Protein AF-A0A2E4DLX6-F1 (afdb_monomer)

Foldseek 3Di:
DDPVVVVVVVVVVVVCVVVLVVLLVVLLPDPPWDPVLNVLLVVLLVVLVVVLCCCVVCVVDPDPDDVVVVVVVSVVSSCVSNVVSSVVSLVPTDPVSSVVSVVVSVVVD

pLDDT: mean 79.86, std 9.05, range [52.53, 89.38]

Secondary structure (DSSP, 8-state):
--HHHHHHHHHHHHHHHHHHHHHHHHHHH-TTS-HHHHHHHHHHHHHHHHHHHHHHHS-SS--S--HHHHHHHHHHHHHHHHHHHHHHHHHHS-HHHHHHHHHHHHHT-

Mean predicted aligned error: 8.62 Å

Solvent-accessible surface area (backbone atoms only — not comparable to full-atom values): 6317 Å² total; per-residue (Å²): 136,66,68,69,64,54,54,57,53,50,54,57,51,59,69,48,45,66,58,52,52,53,49,50,54,51,53,64,70,39,81,87,49,57,65,77,55,49,47,51,36,54,51,34,48,49,53,29,51,51,51,51,48,48,57,67,76,54,58,95,59,91,68,94,81,53,72,74,66,51,49,57,55,46,52,53,51,38,47,65,48,33,52,59,29,53,51,50,34,61,70,70,43,64,62,73,61,53,52,53,53,51,53,52,59,62,71,75,106

Radius of gyration: 17.41 Å; Cα contacts (8 Å, |Δi|>4): 48; chains: 1; bounding box: 46×21×47 Å

Sequence (109 aa):
MNSASKIFRFVRFLLHLPQFVKLAVRLFVDSRVPIHRKAILVIAELIAVMFAIVYFVFPLDFDFLPIVGKLDDLLIALFLISAPGVWLFVKLCPQPIVLEHVKQLANER

Structure (mmCIF, N/CA/C/O backbone):
data_AF-A0A2E4DLX6-F1
#
_entry.id   AF-A0A2E4DLX6-F1
#
loop_
_atom_site.group_PDB
_atom_site.id
_atom_site.type_symbol
_atom_site.label_atom_id
_atom_site.label_alt_id
_atom_site.label_comp_id
_atom_site.label_asym_id
_atom_site.label_entity_id
_atom_site.label_seq_id
_atom_site.pdbx_PDB_ins_code
_atom_site.Cartn_x
_atom_site.Cartn_y
_atom_site.Cartn_z
_atom_site.occupancy
_atom_site.B_iso_or_equiv
_atom_site.auth_seq_id
_atom_site.auth_comp_id
_atom_site.auth_asym_id
_atom_site.auth_atom_id
_atom_site.pdbx_PDB_model_num
ATOM 1 N N . MET A 1 1 ? 29.632 8.423 10.524 1.00 52.53 1 MET A N 1
ATOM 2 C CA . MET A 1 1 ? 28.228 7.993 10.739 1.00 52.53 1 MET A CA 1
ATOM 3 C C . MET A 1 1 ? 28.062 6.609 10.107 1.00 52.53 1 MET A C 1
ATOM 5 O O . MET A 1 1 ? 28.067 6.509 8.888 1.00 52.53 1 MET A O 1
ATOM 9 N N . ASN A 1 2 ? 28.063 5.537 10.910 1.00 66.81 2 ASN A N 1
ATOM 10 C CA . ASN A 1 2 ? 28.353 4.173 10.434 1.00 66.81 2 ASN A CA 1
ATOM 11 C C . ASN A 1 2 ? 27.218 3.567 9.591 1.00 66.81 2 ASN A C 1
ATOM 13 O O . ASN A 1 2 ? 26.055 3.585 10.009 1.00 66.81 2 ASN A O 1
ATOM 17 N N . SER A 1 3 ? 27.575 2.990 8.436 1.00 68.69 3 SER A N 1
ATOM 18 C CA . SER A 1 3 ? 26.659 2.343 7.478 1.00 68.69 3 SER A CA 1
ATOM 19 C C . SER A 1 3 ? 25.790 1.250 8.130 1.00 68.69 3 SER A C 1
ATOM 21 O O . SER A 1 3 ? 24.593 1.154 7.865 1.00 68.69 3 SER A O 1
ATOM 23 N N . ALA A 1 4 ? 26.343 0.536 9.119 1.00 73.62 4 ALA A N 1
ATOM 24 C CA . ALA A 1 4 ? 25.634 -0.459 9.930 1.00 73.62 4 ALA A CA 1
ATOM 25 C C . ALA A 1 4 ? 24.376 0.095 10.638 1.00 73.62 4 ALA A C 1
ATOM 27 O O . ALA A 1 4 ? 23.360 -0.591 10.736 1.00 73.62 4 ALA A O 1
ATOM 28 N N . SER A 1 5 ? 24.391 1.365 11.066 1.00 77.12 5 SER A N 1
ATOM 29 C CA . SER A 1 5 ? 23.229 1.995 11.718 1.00 77.12 5 SER A CA 1
ATOM 30 C C . SER A 1 5 ? 22.079 2.299 10.752 1.00 77.12 5 SER A C 1
ATOM 32 O O . SER A 1 5 ? 20.931 2.424 11.184 1.00 77.12 5 SER A O 1
ATOM 34 N N . LYS A 1 6 ? 22.367 2.473 9.453 1.00 78.62 6 LYS A N 1
ATOM 35 C CA . LYS A 1 6 ? 21.342 2.714 8.426 1.00 78.62 6 LYS A CA 1
ATOM 36 C C . LYS A 1 6 ? 20.636 1.407 8.078 1.00 78.62 6 LYS A C 1
ATOM 38 O O . LYS A 1 6 ? 19.411 1.362 8.099 1.00 78.62 6 LYS A O 1
ATOM 43 N N . ILE A 1 7 ? 21.410 0.342 7.868 1.00 80.50 7 ILE A N 1
ATOM 44 C CA . ILE A 1 7 ? 20.900 -0.996 7.541 1.00 80.50 7 ILE A CA 1
ATOM 45 C C . ILE A 1 7 ? 20.010 -1.529 8.666 1.00 80.50 7 ILE A C 1
ATOM 47 O O . ILE A 1 7 ? 18.895 -1.966 8.403 1.00 80.50 7 ILE A O 1
ATOM 51 N N . PHE A 1 8 ? 20.431 -1.398 9.928 1.00 82.25 8 PHE A N 1
ATOM 52 C CA . PHE A 1 8 ? 19.614 -1.837 11.064 1.00 82.25 8 PHE A CA 1
ATOM 53 C C . PHE A 1 8 ? 18.256 -1.116 11.140 1.00 82.25 8 PHE A C 1
ATOM 55 O O . PHE A 1 8 ? 17.223 -1.739 11.385 1.00 82.25 8 PHE A O 1
ATOM 62 N N . ARG A 1 9 ? 18.232 0.198 10.873 1.00 79.25 9 ARG A N 1
ATOM 63 C CA . ARG A 1 9 ? 16.985 0.979 10.806 1.00 79.25 9 ARG A CA 1
ATOM 64 C C . ARG A 1 9 ? 16.100 0.548 9.637 1.00 79.25 9 ARG A C 1
ATOM 66 O O . ARG A 1 9 ? 14.889 0.450 9.809 1.00 79.25 9 ARG A O 1
ATOM 73 N N . PHE A 1 10 ? 16.700 0.262 8.484 1.00 78.81 10 PHE A N 1
ATOM 74 C CA . PHE A 1 10 ? 15.986 -0.172 7.287 1.00 78.81 10 PHE A CA 1
ATOM 75 C C . PHE A 1 10 ? 15.360 -1.563 7.453 1.00 78.81 10 PHE A C 1
ATOM 77 O O . PHE A 1 10 ? 14.182 -1.739 7.166 1.00 78.81 10 PHE A O 1
ATOM 84 N N . VAL A 1 11 ? 16.094 -2.529 8.015 1.00 79.94 11 VAL A N 1
ATOM 85 C CA . VAL A 1 11 ? 15.563 -3.871 8.321 1.00 79.94 11 VAL A CA 1
ATOM 86 C C . VAL A 1 11 ? 14.417 -3.785 9.326 1.00 79.94 11 VAL A C 1
ATOM 88 O O . VAL A 1 11 ? 13.379 -4.416 9.142 1.00 79.94 11 VAL A O 1
ATOM 91 N N . ARG A 1 12 ? 14.554 -2.951 10.364 1.00 78.50 12 ARG A N 1
ATOM 92 C CA . ARG A 1 12 ? 13.469 -2.732 11.327 1.00 78.50 12 ARG A CA 1
ATOM 93 C C . ARG A 1 12 ? 12.230 -2.132 10.660 1.00 78.50 12 ARG A C 1
ATOM 95 O O . ARG A 1 12 ? 11.123 -2.549 10.973 1.00 78.50 12 ARG A O 1
ATOM 102 N N . PHE A 1 13 ? 12.407 -1.198 9.727 1.00 77.56 13 PHE A N 1
ATOM 103 C CA . PHE A 1 13 ? 11.312 -0.642 8.930 1.00 77.56 13 PHE A CA 1
ATOM 104 C C . PHE A 1 13 ? 10.633 -1.710 8.056 1.00 77.56 13 PHE A C 1
ATOM 106 O O . PHE A 1 13 ? 9.411 -1.849 8.106 1.00 77.56 13 PHE A O 1
ATOM 113 N N . LEU A 1 14 ? 11.416 -2.521 7.338 1.00 77.81 14 LEU A N 1
ATOM 114 C CA . LEU A 1 14 ? 10.925 -3.634 6.518 1.00 77.81 14 LEU A CA 1
ATOM 115 C C . LEU A 1 14 ? 10.103 -4.646 7.326 1.00 77.81 14 LEU A C 1
ATOM 117 O O . LEU A 1 14 ? 9.064 -5.103 6.858 1.00 77.81 14 LEU A O 1
ATOM 121 N N . LEU A 1 15 ? 10.509 -4.946 8.561 1.00 79.81 15 LEU A N 1
ATOM 122 C CA . LEU A 1 15 ? 9.771 -5.854 9.447 1.00 79.81 15 LEU A CA 1
ATOM 123 C C . LEU A 1 15 ? 8.377 -5.333 9.841 1.00 79.81 15 LEU A C 1
ATOM 125 O O . LEU A 1 15 ? 7.507 -6.130 10.194 1.00 79.81 15 LEU A O 1
ATOM 129 N N . HIS A 1 16 ? 8.139 -4.021 9.776 1.00 78.19 16 HIS A N 1
ATOM 130 C CA . HIS A 1 16 ? 6.840 -3.417 10.097 1.00 78.19 16 HIS A CA 1
ATOM 131 C C . HIS A 1 16 ? 5.926 -3.227 8.875 1.00 78.19 16 HIS A C 1
ATOM 133 O O . HIS A 1 16 ? 4.708 -3.120 9.040 1.00 78.19 16 HIS A O 1
ATOM 139 N N . LEU A 1 17 ? 6.471 -3.247 7.653 1.00 79.12 17 LEU A N 1
ATOM 140 C CA . LEU A 1 17 ? 5.691 -3.142 6.414 1.00 79.12 17 LEU A CA 1
ATOM 141 C C . LEU A 1 17 ? 4.567 -4.180 6.262 1.00 79.12 17 LEU A C 1
ATOM 143 O O . LEU A 1 17 ? 3.456 -3.765 5.928 1.00 79.12 17 LEU A O 1
ATOM 147 N N . PRO A 1 18 ? 4.759 -5.489 6.522 1.00 81.81 18 PRO A N 1
ATOM 148 C CA . PRO A 1 18 ? 3.685 -6.462 6.313 1.00 81.81 18 PRO A CA 1
ATOM 149 C C . PRO A 1 18 ? 2.469 -6.192 7.209 1.00 81.81 18 PRO A C 1
ATOM 151 O O . PRO A 1 18 ? 1.330 -6.389 6.787 1.00 81.81 18 PRO A O 1
ATOM 154 N N . GLN A 1 19 ? 2.681 -5.670 8.422 1.00 83.50 19 GLN A N 1
ATOM 155 C CA . GLN A 1 19 ? 1.581 -5.273 9.308 1.00 83.50 19 GLN A CA 1
ATOM 156 C C . GLN A 1 19 ? 0.841 -4.046 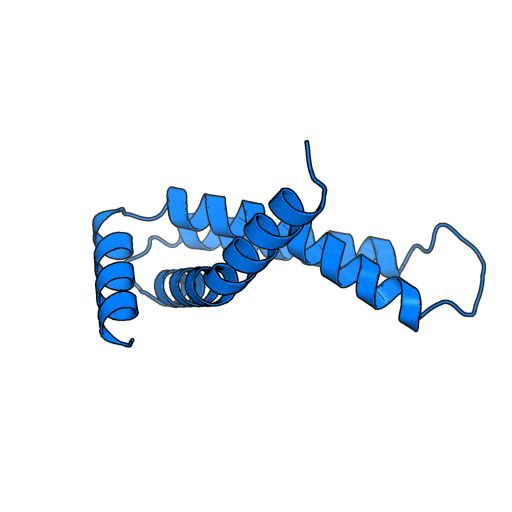8.770 1.00 83.50 19 GLN A C 1
ATOM 158 O O . GLN A 1 19 ? -0.384 -3.974 8.863 1.00 83.50 19 GLN A O 1
ATOM 163 N N . PHE A 1 20 ? 1.576 -3.103 8.181 1.00 84.06 20 PHE A N 1
ATOM 164 C CA . PHE A 1 20 ? 1.004 -1.907 7.574 1.00 84.06 20 PHE A CA 1
ATOM 165 C C . PHE A 1 20 ? 0.134 -2.242 6.357 1.00 84.06 20 PHE A C 1
ATOM 167 O O . PHE A 1 20 ? -0.994 -1.763 6.252 1.00 84.06 20 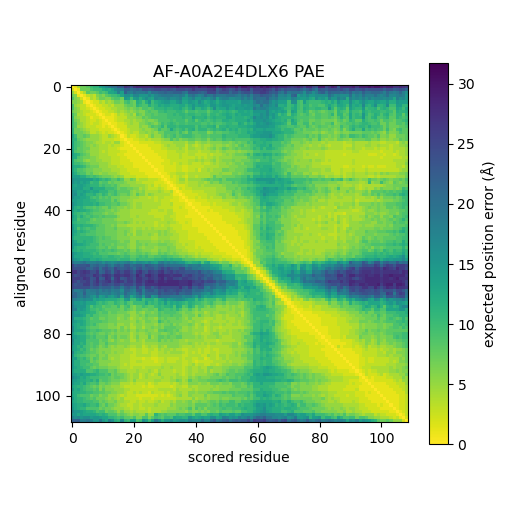PHE A O 1
ATOM 174 N N . VAL A 1 21 ? 0.613 -3.137 5.488 1.00 84.88 21 VAL A N 1
ATOM 175 C CA . VAL A 1 21 ? -0.162 -3.639 4.345 1.00 84.88 21 VAL A CA 1
ATOM 176 C C . VAL A 1 21 ? -1.408 -4.383 4.830 1.00 84.88 21 VAL A C 1
ATOM 178 O O . VAL A 1 21 ? -2.509 -4.112 4.355 1.00 84.88 21 VAL A O 1
ATOM 181 N N . LYS A 1 22 ? -1.279 -5.257 5.838 1.00 86.62 22 LYS A N 1
ATOM 182 C CA . LYS A 1 22 ? -2.423 -5.983 6.417 1.00 86.62 22 LYS A CA 1
ATOM 183 C C . LYS A 1 22 ? -3.477 -5.033 7.003 1.00 86.62 22 LYS A C 1
ATOM 185 O O . LYS A 1 22 ? -4.671 -5.253 6.804 1.00 86.62 22 LYS A O 1
ATOM 190 N N . LEU A 1 23 ? -3.052 -3.964 7.681 1.00 87.94 23 LEU A N 1
ATOM 191 C CA . LEU A 1 23 ? -3.938 -2.908 8.179 1.00 87.94 23 LEU A CA 1
ATOM 192 C C . LEU A 1 23 ? -4.683 -2.213 7.034 1.00 87.94 23 LEU A C 1
ATOM 194 O O . LEU A 1 23 ? -5.903 -2.071 7.101 1.00 87.94 23 LEU A O 1
ATOM 198 N N . ALA A 1 24 ? -3.964 -1.810 5.985 1.00 86.81 24 ALA A N 1
ATOM 199 C CA . ALA A 1 24 ? -4.555 -1.138 4.833 1.00 86.81 24 ALA A CA 1
ATOM 200 C C . ALA A 1 24 ? -5.587 -2.018 4.116 1.00 86.81 24 ALA A C 1
ATOM 202 O O . ALA A 1 24 ? -6.680 -1.542 3.815 1.00 86.81 24 ALA A O 1
ATOM 203 N N . VAL A 1 25 ? -5.290 -3.307 3.921 1.00 86.69 25 VAL A N 1
ATOM 204 C CA . VAL A 1 25 ? -6.230 -4.269 3.324 1.00 86.69 25 VAL A CA 1
ATOM 205 C C . VAL A 1 25 ? -7.491 -4.409 4.180 1.00 86.69 25 VAL A C 1
ATOM 207 O O . VAL A 1 25 ? -8.596 -4.368 3.644 1.00 86.69 25 VAL A O 1
ATOM 210 N N . ARG A 1 26 ? -7.363 -4.509 5.511 1.00 87.25 26 ARG A N 1
ATOM 211 C CA . ARG A 1 26 ? -8.536 -4.590 6.400 1.00 87.25 26 ARG A CA 1
ATOM 212 C C . ARG A 1 26 ? -9.398 -3.330 6.350 1.00 87.25 26 ARG A C 1
ATOM 214 O O . ARG A 1 26 ? -10.608 -3.436 6.177 1.00 87.25 26 ARG A O 1
ATOM 221 N N . LEU A 1 27 ? -8.775 -2.153 6.416 1.00 87.81 27 LEU A N 1
ATOM 222 C CA . LEU A 1 27 ? -9.465 -0.867 6.262 1.00 87.81 27 LEU A CA 1
ATOM 223 C C . LEU A 1 27 ? -10.154 -0.743 4.899 1.00 87.81 27 LEU A C 1
ATOM 225 O O . LEU A 1 27 ? -11.242 -0.183 4.799 1.00 87.81 27 LEU A O 1
ATOM 229 N N . PHE A 1 28 ? -9.534 -1.262 3.840 1.00 87.00 28 PHE A N 1
ATOM 230 C CA . PHE A 1 28 ? -10.114 -1.232 2.504 1.00 87.00 28 PHE A CA 1
ATOM 231 C C . PHE A 1 28 ? -11.360 -2.119 2.387 1.00 87.00 28 PHE A C 1
ATOM 233 O O . PHE A 1 28 ? -12.338 -1.724 1.747 1.00 87.00 28 PHE A O 1
ATOM 240 N N . VAL A 1 29 ? -11.363 -3.290 3.026 1.00 86.88 29 VAL A N 1
ATOM 241 C CA . VAL A 1 29 ? -12.515 -4.204 3.026 1.00 86.88 29 VAL A CA 1
ATOM 242 C C . VAL A 1 29 ? -13.641 -3.700 3.939 1.00 86.88 29 VAL A C 1
ATOM 244 O O . VAL A 1 29 ? -14.810 -3.872 3.599 1.00 86.88 29 VAL A O 1
ATOM 247 N N . ASP A 1 30 ? -13.325 -3.007 5.036 1.00 87.31 30 ASP A N 1
ATOM 248 C CA . ASP A 1 30 ? -14.322 -2.509 5.992 1.00 87.31 30 ASP A CA 1
ATOM 249 C C . ASP A 1 30 ? -15.354 -1.566 5.330 1.00 87.31 30 ASP A C 1
ATOM 251 O O . ASP A 1 30 ? -15.014 -0.576 4.672 1.00 87.31 30 ASP A O 1
ATOM 255 N N . SER A 1 31 ? -16.645 -1.872 5.491 1.00 84.56 31 SER A N 1
ATOM 256 C CA . SER A 1 31 ? -17.770 -1.093 4.956 1.00 84.56 31 SER A CA 1
ATOM 257 C C . SER A 1 31 ? -17.926 0.275 5.624 1.00 84.56 31 SER A C 1
ATOM 259 O O . SER A 1 31 ? -18.496 1.187 5.023 1.00 84.56 31 SER A O 1
ATOM 261 N N . ARG A 1 32 ? -17.382 0.449 6.835 1.00 86.25 32 ARG A N 1
ATOM 262 C CA . ARG A 1 32 ? -17.391 1.716 7.581 1.00 86.25 32 ARG A CA 1
ATOM 263 C C . ARG A 1 32 ? -16.464 2.768 6.967 1.00 86.25 32 ARG A C 1
ATOM 265 O O . ARG A 1 32 ? -16.602 3.954 7.271 1.00 86.25 32 ARG A O 1
ATOM 272 N N . VAL A 1 33 ? -15.517 2.366 6.115 1.00 85.06 33 VAL A N 1
ATOM 273 C CA . VAL A 1 33 ? -14.639 3.302 5.404 1.00 85.06 33 VAL A CA 1
ATOM 274 C C . VAL A 1 33 ? -15.381 3.881 4.193 1.00 85.06 33 VAL A C 1
ATOM 276 O O . VAL A 1 33 ? -15.799 3.129 3.311 1.00 85.06 33 VAL A O 1
ATOM 279 N N . PRO A 1 34 ? -15.528 5.216 4.094 1.00 85.44 34 PRO A N 1
ATOM 280 C CA . PRO A 1 34 ? -16.239 5.832 2.982 1.00 85.44 34 PRO A CA 1
ATOM 281 C C . PRO A 1 34 ? -15.628 5.503 1.615 1.00 85.44 34 PRO A C 1
ATOM 283 O O . PRO A 1 34 ? -14.406 5.533 1.444 1.00 85.44 34 PRO A O 1
ATOM 286 N N . ILE A 1 35 ? -16.485 5.290 0.612 1.00 85.94 35 ILE A N 1
ATOM 287 C CA . ILE A 1 35 ? -16.088 4.908 -0.757 1.00 85.94 35 ILE A CA 1
ATOM 288 C C . ILE A 1 35 ? -15.112 5.921 -1.374 1.00 85.94 35 ILE A C 1
ATOM 290 O O . ILE A 1 35 ? -14.140 5.520 -2.007 1.00 85.94 35 ILE A O 1
ATOM 294 N N . HIS A 1 36 ? -15.296 7.224 -1.123 1.00 81.06 36 HIS A N 1
ATOM 295 C CA . HIS A 1 36 ? -14.386 8.263 -1.623 1.00 81.06 36 HIS A CA 1
ATOM 296 C C . HIS A 1 36 ? -12.945 8.093 -1.118 1.00 81.06 36 HIS A C 1
ATOM 298 O O . HIS A 1 36 ? -12.007 8.459 -1.815 1.00 81.06 36 HIS A O 1
ATOM 304 N N . ARG A 1 37 ? -12.742 7.505 0.069 1.00 82.94 37 ARG A N 1
ATOM 305 C CA . ARG A 1 37 ? -11.398 7.236 0.609 1.00 82.94 37 ARG A CA 1
ATOM 306 C C . ARG A 1 37 ? -10.799 5.988 -0.019 1.00 82.94 37 ARG A C 1
ATOM 308 O O . ARG A 1 37 ? -9.624 5.991 -0.364 1.00 82.94 37 ARG A O 1
ATOM 315 N N . LYS A 1 38 ? -11.619 4.956 -0.238 1.00 84.38 38 LYS A N 1
ATOM 316 C CA . LYS A 1 38 ? -11.218 3.752 -0.981 1.00 84.38 38 LYS A CA 1
ATOM 317 C C . LYS A 1 38 ? -10.787 4.098 -2.406 1.00 84.38 38 LYS A C 1
ATOM 319 O O . LYS A 1 38 ? -9.790 3.566 -2.880 1.00 84.38 38 LYS A O 1
ATOM 324 N N . ALA A 1 39 ? -11.479 5.043 -3.045 1.00 84.56 39 ALA A N 1
ATOM 325 C CA . ALA A 1 39 ? -11.141 5.516 -4.383 1.00 84.56 39 ALA A CA 1
ATOM 326 C C . ALA A 1 39 ? -9.716 6.085 -4.467 1.00 84.56 39 ALA A C 1
ATOM 328 O O . ALA A 1 39 ? -9.048 5.856 -5.464 1.00 84.56 39 ALA A O 1
ATOM 329 N N . ILE A 1 40 ? -9.210 6.753 -3.423 1.00 85.06 40 ILE A N 1
ATOM 330 C CA . ILE A 1 40 ? -7.834 7.282 -3.406 1.00 85.06 40 ILE A CA 1
ATOM 331 C C . ILE A 1 40 ? -6.814 6.146 -3.485 1.00 85.06 40 ILE A C 1
ATOM 333 O O . ILE A 1 40 ? -5.865 6.239 -4.259 1.00 85.06 40 ILE A O 1
ATOM 337 N N . LEU A 1 41 ? -7.029 5.066 -2.725 1.00 84.56 41 LEU A N 1
ATOM 338 C CA . LEU A 1 41 ? -6.160 3.891 -2.783 1.00 84.56 41 LEU A CA 1
ATOM 339 C C . LEU A 1 41 ? -6.219 3.237 -4.167 1.00 84.56 41 LEU A C 1
ATOM 341 O O . LEU A 1 41 ? -5.181 2.951 -4.749 1.00 84.56 41 LEU A O 1
ATOM 345 N N . VAL A 1 42 ? -7.425 3.066 -4.717 1.00 87.62 42 VAL A N 1
ATOM 346 C CA . VAL A 1 42 ? -7.620 2.486 -6.055 1.00 87.62 42 VAL A CA 1
ATOM 347 C C . VAL A 1 42 ? -6.942 3.334 -7.130 1.00 87.62 42 VAL A C 1
ATOM 349 O O . VAL A 1 42 ? -6.254 2.790 -7.981 1.00 87.62 42 VAL A O 1
ATOM 352 N N . ILE A 1 43 ? -7.089 4.659 -7.087 1.00 86.50 43 ILE A N 1
ATOM 353 C CA . ILE A 1 43 ? -6.452 5.571 -8.045 1.00 86.50 43 ILE A CA 1
ATOM 354 C C . ILE A 1 43 ? -4.927 5.499 -7.918 1.00 86.50 43 ILE A C 1
ATOM 356 O O . ILE A 1 43 ? -4.244 5.435 -8.936 1.00 86.50 43 ILE A O 1
ATOM 360 N N . ALA A 1 44 ? -4.388 5.476 -6.697 1.00 85.25 44 ALA A N 1
ATOM 361 C CA . ALA A 1 44 ? -2.948 5.364 -6.477 1.00 85.25 44 ALA A CA 1
ATOM 362 C C . ALA A 1 44 ? 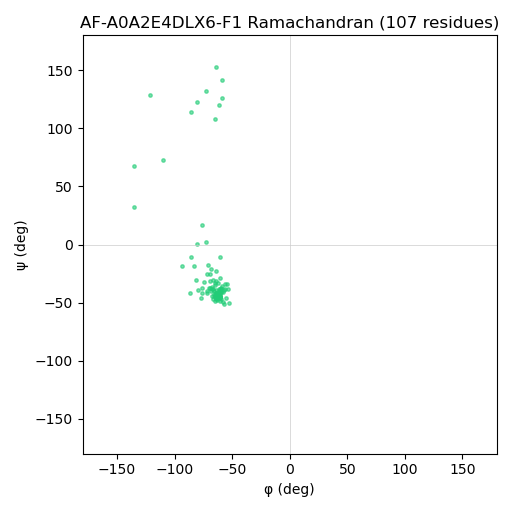-2.382 4.042 -7.028 1.00 85.25 44 ALA A C 1
ATOM 364 O O . ALA A 1 44 ? -1.381 4.063 -7.742 1.00 85.25 44 ALA A O 1
ATOM 365 N N . GLU A 1 45 ? -3.051 2.918 -6.761 1.00 85.81 45 GLU A N 1
ATOM 366 C CA . GLU A 1 45 ? -2.687 1.605 -7.311 1.00 85.81 45 GLU A CA 1
ATOM 367 C C . GLU A 1 45 ? -2.804 1.577 -8.840 1.00 85.81 45 GLU A C 1
ATOM 369 O O . GLU A 1 45 ? -1.899 1.101 -9.520 1.00 85.81 45 GLU A O 1
ATOM 374 N N . LEU A 1 46 ? -3.863 2.159 -9.413 1.00 89.38 46 LEU A N 1
ATOM 375 C CA . LEU A 1 46 ? -4.016 2.258 -10.867 1.00 89.38 46 LEU A CA 1
ATOM 376 C C . LEU A 1 46 ? -2.883 3.067 -11.505 1.00 89.38 46 LEU A C 1
ATOM 378 O O . LEU A 1 46 ? -2.342 2.643 -12.521 1.00 89.38 46 LEU A O 1
ATOM 382 N N . ILE A 1 47 ? -2.488 4.199 -10.915 1.00 86.12 47 ILE A N 1
ATOM 383 C CA . ILE A 1 47 ? -1.348 4.996 -11.394 1.00 86.12 47 ILE A CA 1
ATOM 384 C C . ILE A 1 47 ? -0.057 4.172 -11.323 1.00 86.12 47 ILE A C 1
ATOM 386 O O . ILE A 1 47 ? 0.723 4.184 -12.275 1.00 86.12 47 ILE A O 1
ATOM 390 N N . ALA A 1 48 ? 0.155 3.436 -10.230 1.00 85.06 48 ALA A N 1
ATOM 391 C CA . ALA A 1 48 ? 1.332 2.592 -10.047 1.00 85.06 48 ALA A CA 1
ATOM 392 C C . ALA A 1 48 ? 1.399 1.467 -11.098 1.00 85.06 48 ALA A C 1
ATOM 394 O O . ALA A 1 48 ? 2.440 1.264 -11.723 1.00 85.06 48 ALA A O 1
ATOM 395 N N . VAL A 1 49 ? 0.273 0.797 -11.360 1.00 85.31 49 VAL A N 1
ATOM 396 C CA . VAL A 1 49 ? 0.153 -0.240 -12.397 1.00 85.31 49 VAL A CA 1
ATOM 397 C C . VAL A 1 49 ? 0.346 0.348 -13.795 1.00 85.31 49 VAL A C 1
ATOM 399 O O . VAL A 1 49 ? 1.085 -0.218 -14.597 1.00 85.31 49 VAL A O 1
ATOM 402 N N . MET A 1 50 ? -0.258 1.501 -14.094 1.00 85.69 50 MET A N 1
ATOM 403 C CA . MET A 1 50 ? -0.077 2.176 -15.383 1.00 85.69 50 MET A CA 1
ATOM 404 C C . MET A 1 50 ? 1.384 2.565 -15.616 1.00 85.69 50 MET A C 1
ATOM 406 O O . MET A 1 50 ? 1.905 2.347 -16.707 1.00 85.69 50 MET A O 1
ATOM 410 N N . PHE A 1 51 ? 2.064 3.085 -14.592 1.00 83.06 51 PHE A N 1
ATOM 411 C CA . PHE A 1 51 ? 3.493 3.378 -14.655 1.00 83.06 51 PHE A CA 1
ATOM 412 C C . PHE A 1 51 ? 4.314 2.111 -14.923 1.00 83.06 51 PHE A C 1
ATOM 414 O O . PHE A 1 51 ? 5.186 2.117 -15.791 1.00 83.06 51 PHE A O 1
ATOM 421 N N . ALA A 1 52 ? 3.993 1.009 -14.239 1.00 80.38 52 ALA A N 1
ATOM 422 C CA . ALA A 1 52 ? 4.661 -0.272 -14.440 1.00 80.38 52 ALA A CA 1
ATOM 423 C C . ALA A 1 52 ? 4.482 -0.812 -15.871 1.00 80.38 52 ALA A C 1
ATOM 425 O O . ALA A 1 52 ? 5.446 -1.277 -16.481 1.00 80.38 52 ALA A O 1
ATOM 426 N N . ILE A 1 53 ? 3.274 -0.700 -16.435 1.00 82.62 53 ILE A N 1
ATOM 427 C CA . ILE A 1 53 ? 2.986 -1.089 -17.823 1.00 82.62 53 ILE A CA 1
ATOM 428 C C . ILE A 1 53 ? 3.781 -0.220 -18.800 1.00 82.62 53 ILE A C 1
ATOM 430 O O . ILE A 1 53 ? 4.410 -0.762 -19.703 1.00 82.62 53 ILE A O 1
ATOM 434 N N . VAL A 1 54 ? 3.793 1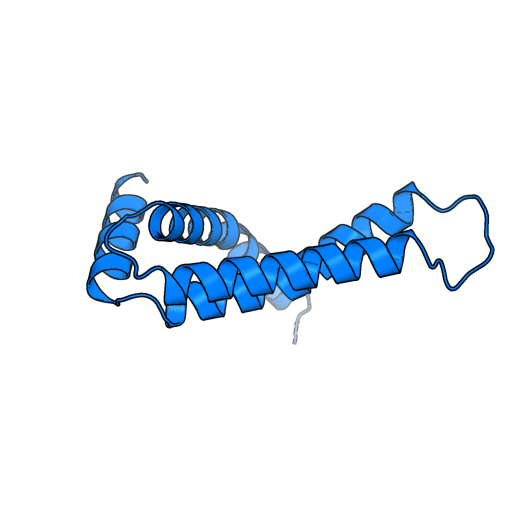.107 -18.624 1.00 82.56 54 VAL A N 1
ATOM 435 C CA . VAL A 1 54 ? 4.556 2.019 -19.496 1.00 82.56 54 VAL A CA 1
ATOM 436 C C . VAL A 1 54 ? 6.050 1.696 -19.449 1.00 82.56 54 VAL A C 1
ATOM 438 O O . VAL A 1 54 ? 6.677 1.603 -20.501 1.00 82.56 54 VAL A O 1
ATOM 441 N N . TYR A 1 55 ? 6.601 1.460 -18.257 1.00 74.06 55 TYR A N 1
ATOM 442 C CA . TYR A 1 55 ? 8.003 1.079 -18.079 1.00 74.06 55 TYR A CA 1
ATOM 443 C C . TYR A 1 55 ? 8.341 -0.253 -18.768 1.00 74.06 55 TYR A C 1
ATOM 445 O O . TYR A 1 55 ? 9.412 -0.401 -19.354 1.00 74.06 55 TYR A O 1
ATOM 453 N N . PHE A 1 56 ? 7.422 -1.222 -18.727 1.00 73.06 56 PHE A N 1
ATOM 454 C CA . PHE A 1 56 ? 7.616 -2.529 -19.353 1.00 73.06 56 PHE A CA 1
ATOM 455 C C . PHE A 1 56 ? 7.445 -2.497 -20.882 1.00 73.06 56 PHE A C 1
ATOM 457 O O . PHE A 1 56 ? 8.213 -3.135 -21.599 1.00 73.06 56 PHE A O 1
ATOM 464 N N . VAL A 1 57 ? 6.442 -1.768 -21.386 1.00 75.06 57 VAL A N 1
ATOM 465 C CA . VAL A 1 57 ? 6.073 -1.719 -22.814 1.00 75.06 57 VAL A CA 1
ATOM 466 C C . VAL A 1 57 ? 6.953 -0.759 -23.610 1.00 75.06 57 VAL A C 1
ATOM 468 O O . VAL A 1 57 ? 7.190 -1.006 -24.791 1.00 75.06 57 VAL A O 1
ATOM 471 N N . PHE A 1 58 ? 7.452 0.312 -22.990 1.00 70.19 58 PHE A N 1
ATOM 472 C CA . PHE A 1 58 ? 8.363 1.263 -23.625 1.00 70.19 58 PHE A CA 1
ATOM 473 C C . PHE A 1 58 ? 9.769 1.135 -23.023 1.00 70.19 58 PHE A C 1
ATOM 475 O O . PHE A 1 58 ? 10.192 1.996 -22.246 1.00 70.19 58 PHE A O 1
ATOM 482 N N . PRO A 1 59 ? 10.511 0.055 -23.343 1.00 63.78 59 PRO A N 1
ATOM 483 C CA . PRO A 1 59 ? 11.903 -0.031 -22.957 1.00 63.78 59 PRO A CA 1
ATOM 484 C C . PRO A 1 59 ? 12.643 1.076 -23.710 1.00 63.78 59 PRO A C 1
ATOM 486 O O . PRO A 1 59 ? 12.818 1.005 -24.921 1.00 63.78 59 PRO A O 1
ATOM 489 N N . LEU A 1 60 ? 13.062 2.117 -22.991 1.00 59.94 60 LEU A N 1
ATOM 490 C CA . LEU A 1 60 ? 13.871 3.203 -23.553 1.00 59.94 60 LEU A CA 1
ATOM 491 C C . LEU A 1 60 ? 15.219 2.706 -24.118 1.00 59.94 60 LEU A C 1
ATOM 493 O O . LEU A 1 60 ? 15.860 3.442 -24.860 1.00 59.94 60 LEU A O 1
ATOM 497 N N . ASP A 1 61 ? 15.582 1.444 -23.851 1.00 60.38 61 ASP A N 1
ATOM 498 C CA . ASP A 1 61 ? 16.790 0.780 -24.335 1.00 60.38 61 ASP A CA 1
ATOM 499 C C . ASP A 1 61 ? 16.465 -0.483 -25.160 1.00 60.38 61 ASP A C 1
ATOM 501 O O . ASP A 1 61 ? 15.736 -1.375 -24.713 1.00 60.38 61 ASP A O 1
ATOM 505 N N . PHE A 1 62 ? 17.055 -0.557 -26.359 1.00 56.31 62 PHE A N 1
ATOM 506 C CA . PHE A 1 62 ? 16.867 -1.570 -27.414 1.00 56.31 62 PHE A CA 1
ATOM 507 C C . PHE A 1 62 ? 17.562 -2.929 -27.167 1.00 56.31 62 PHE A C 1
ATOM 509 O O . PHE A 1 62 ? 17.704 -3.724 -28.096 1.00 56.31 62 PHE A O 1
ATOM 516 N N . ASP A 1 63 ? 17.985 -3.241 -25.942 1.00 59.41 63 ASP A N 1
ATOM 517 C CA . ASP A 1 63 ? 18.646 -4.519 -25.658 1.00 59.41 63 ASP A CA 1
ATOM 518 C C . ASP A 1 63 ? 17.613 -5.622 -25.374 1.00 59.41 63 ASP A C 1
ATOM 520 O O . ASP A 1 63 ? 16.883 -5.600 -24.383 1.00 59.41 63 ASP A O 1
ATOM 524 N N . PHE A 1 64 ? 17.553 -6.611 -26.270 1.00 55.34 64 PHE A N 1
ATOM 525 C CA . PHE A 1 64 ? 16.520 -7.656 -26.350 1.00 55.34 64 PHE A CA 1
ATOM 526 C C . PHE A 1 64 ? 16.578 -8.747 -25.252 1.00 55.34 64 PHE A C 1
ATOM 528 O O . PHE A 1 64 ? 15.748 -9.656 -25.263 1.00 55.34 64 PHE A O 1
ATOM 535 N N . LEU A 1 65 ? 17.503 -8.674 -24.281 1.00 61.28 65 LEU A N 1
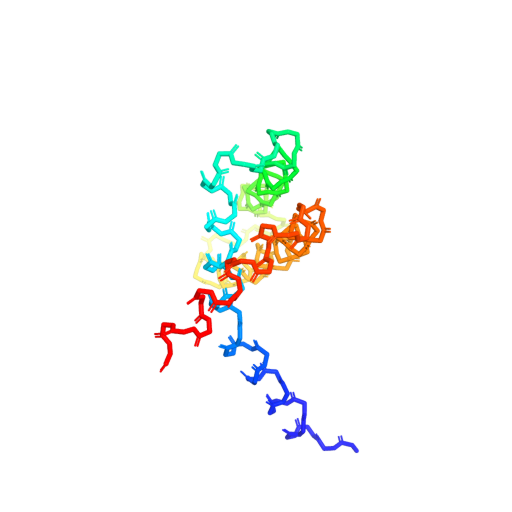ATOM 536 C CA . LEU A 1 65 ? 17.652 -9.664 -23.193 1.00 61.28 65 LEU A CA 1
ATOM 537 C C . LEU A 1 65 ? 17.862 -9.068 -21.765 1.00 61.28 65 LEU A C 1
ATOM 539 O O . LEU A 1 65 ? 18.916 -9.288 -21.173 1.00 61.28 65 LEU A O 1
ATOM 543 N N . PRO A 1 66 ? 16.87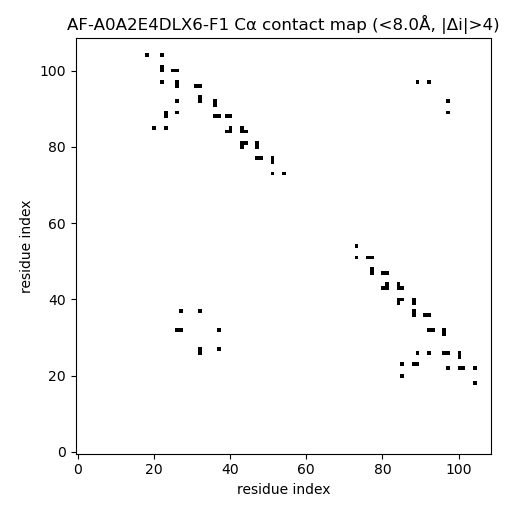6 -8.377 -21.135 1.00 57.16 66 PRO A N 1
ATOM 544 C CA . PRO A 1 66 ? 17.012 -7.888 -19.753 1.00 57.16 66 PRO A CA 1
ATOM 545 C C . PRO A 1 66 ? 15.766 -8.140 -18.873 1.00 57.16 66 PRO A C 1
ATOM 547 O O . PRO A 1 66 ? 15.434 -7.332 -18.010 1.00 57.16 66 PRO A O 1
ATOM 550 N N . ILE A 1 67 ? 15.016 -9.224 -19.098 1.00 58.75 67 ILE A N 1
ATOM 551 C CA . ILE A 1 67 ? 13.704 -9.423 -18.446 1.00 58.75 67 ILE A CA 1
ATOM 552 C C . ILE A 1 67 ? 13.845 -9.624 -16.926 1.00 58.75 67 ILE A C 1
ATOM 554 O O . ILE A 1 67 ? 13.048 -9.091 -16.164 1.00 58.75 67 ILE A O 1
ATOM 558 N N . VAL A 1 68 ? 14.876 -10.339 -16.460 1.00 60.31 68 VAL A N 1
ATOM 559 C CA . VAL A 1 68 ? 15.022 -10.678 -15.028 1.00 60.31 68 VAL A CA 1
ATOM 560 C C . VAL A 1 68 ? 15.511 -9.489 -14.188 1.00 60.31 68 VAL A C 1
ATOM 562 O O . VAL A 1 68 ? 15.015 -9.295 -13.085 1.00 60.31 68 VAL A O 1
ATOM 565 N N . GLY A 1 69 ? 16.419 -8.655 -14.713 1.00 63.66 69 GLY A N 1
ATOM 566 C CA . GLY A 1 69 ? 16.900 -7.456 -14.008 1.00 63.66 69 GLY A CA 1
ATOM 567 C C . GLY A 1 69 ? 15.837 -6.358 -13.895 1.00 63.66 69 GLY A C 1
ATOM 568 O O . GLY A 1 69 ? 15.698 -5.736 -12.849 1.00 63.66 69 GLY A O 1
ATOM 569 N N . LYS A 1 70 ? 15.014 -6.182 -14.939 1.00 68.06 70 LYS A N 1
ATOM 570 C CA . LYS A 1 70 ? 13.946 -5.169 -14.961 1.00 68.06 70 LYS A CA 1
ATOM 571 C C . LYS A 1 70 ? 12.794 -5.477 -14.006 1.00 68.06 70 LYS A C 1
ATOM 573 O O . LYS A 1 70 ? 12.108 -4.553 -13.590 1.00 68.06 70 LYS A O 1
ATOM 578 N N . LEU A 1 71 ? 12.560 -6.748 -13.665 1.00 72.00 71 LEU A N 1
ATOM 579 C CA . LEU A 1 71 ? 11.500 -7.122 -12.725 1.00 72.00 71 LEU A CA 1
ATOM 580 C C . LEU A 1 71 ? 11.801 -6.653 -11.297 1.00 72.00 71 LEU A C 1
ATOM 582 O O . LEU A 1 71 ? 10.886 -6.178 -10.632 1.00 72.00 71 LEU A O 1
ATOM 586 N N . ASP A 1 72 ? 13.051 -6.748 -10.837 1.00 74.88 72 ASP A N 1
ATOM 587 C CA . ASP A 1 72 ? 13.429 -6.282 -9.493 1.00 74.88 72 ASP A CA 1
ATOM 588 C C . ASP A 1 72 ? 13.301 -4.755 -9.382 1.00 74.88 72 ASP A C 1
ATOM 590 O O . ASP A 1 72 ? 12.625 -4.244 -8.488 1.00 74.88 72 ASP A O 1
ATOM 594 N N . ASP A 1 73 ? 13.818 -4.023 -10.373 1.00 74.94 73 ASP A N 1
ATOM 595 C CA . ASP A 1 73 ? 13.669 -2.564 -10.455 1.00 74.94 73 ASP A CA 1
ATOM 596 C C . ASP A 1 73 ? 12.197 -2.137 -10.552 1.00 74.94 73 ASP A C 1
ATOM 598 O O . ASP A 1 73 ? 11.784 -1.156 -9.927 1.00 74.94 73 ASP A O 1
ATOM 602 N N . LEU A 1 74 ? 11.376 -2.896 -11.285 1.00 77.81 74 LEU A N 1
ATOM 603 C CA . LEU A 1 74 ? 9.939 -2.659 -11.392 1.00 77.81 74 LEU A CA 1
ATOM 604 C C . LEU A 1 74 ? 9.227 -2.866 -10.055 1.00 77.81 74 LEU A C 1
ATOM 606 O O . LEU A 1 74 ? 8.368 -2.063 -9.700 1.00 77.81 74 LEU A O 1
ATOM 610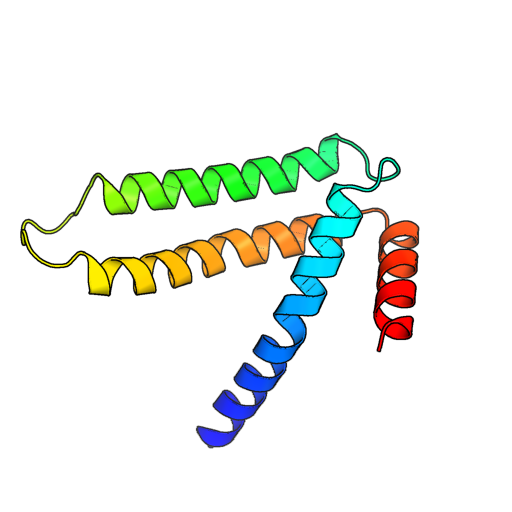 N N . LEU A 1 75 ? 9.576 -3.914 -9.304 1.00 80.19 75 LEU A N 1
ATOM 611 C CA . LEU A 1 75 ? 9.016 -4.161 -7.975 1.00 80.19 75 LEU A CA 1
ATOM 612 C C . LEU A 1 75 ? 9.408 -3.052 -6.998 1.00 80.19 75 LEU A C 1
ATOM 614 O O . LEU A 1 75 ? 8.558 -2.584 -6.238 1.00 80.19 75 LEU A O 1
ATOM 618 N N . ILE A 1 76 ? 10.659 -2.590 -7.048 1.00 81.75 76 ILE A N 1
ATOM 619 C CA . ILE A 1 76 ? 11.134 -1.469 -6.232 1.00 81.75 76 ILE A CA 1
ATOM 620 C C . ILE A 1 76 ? 10.391 -0.183 -6.609 1.00 81.75 76 ILE A C 1
ATOM 622 O O . ILE A 1 76 ? 9.907 0.517 -5.719 1.00 81.75 76 ILE A O 1
ATOM 626 N N . ALA A 1 77 ? 10.249 0.120 -7.901 1.00 78.31 77 ALA A N 1
ATOM 627 C CA . ALA A 1 77 ? 9.520 1.292 -8.381 1.00 78.31 77 ALA A CA 1
ATOM 628 C C . ALA A 1 77 ? 8.031 1.236 -8.002 1.00 78.31 77 ALA A C 1
ATOM 630 O O . ALA A 1 77 ? 7.487 2.207 -7.471 1.00 78.31 77 ALA A O 1
ATOM 631 N N . LEU A 1 78 ? 7.385 0.084 -8.199 1.00 81.88 78 LEU A N 1
ATOM 632 C CA . LEU A 1 78 ? 5.993 -0.149 -7.820 1.00 81.88 78 LEU A CA 1
ATOM 633 C C . LEU A 1 78 ? 5.804 0.011 -6.310 1.00 81.88 78 LEU A C 1
ATOM 635 O O . LEU A 1 78 ? 4.850 0.652 -5.871 1.00 81.88 78 LEU A O 1
ATOM 639 N N . PHE A 1 79 ? 6.727 -0.514 -5.505 1.00 82.38 79 PHE A N 1
ATOM 640 C CA . PHE A 1 79 ? 6.729 -0.317 -4.059 1.00 82.38 79 PHE A CA 1
ATOM 641 C C . PHE A 1 79 ? 6.899 1.164 -3.692 1.00 82.38 79 PHE A C 1
ATOM 643 O O . PHE A 1 79 ? 6.178 1.669 -2.832 1.00 82.38 79 PHE A O 1
ATOM 650 N N . LEU A 1 80 ? 7.797 1.889 -4.367 1.00 82.50 80 LEU A N 1
ATOM 651 C CA . LEU A 1 80 ? 8.041 3.311 -4.111 1.00 82.50 80 LEU A CA 1
ATOM 652 C C . LEU A 1 80 ? 6.818 4.190 -4.414 1.00 82.50 80 LEU A C 1
ATOM 654 O O . LEU A 1 80 ? 6.635 5.216 -3.760 1.00 82.50 80 LEU A O 1
ATOM 658 N N . ILE A 1 81 ? 5.999 3.798 -5.393 1.00 80.12 81 ILE A N 1
ATOM 659 C CA . ILE A 1 81 ? 4.789 4.524 -5.805 1.00 80.12 81 ILE A CA 1
ATOM 660 C C . ILE A 1 81 ? 3.575 4.103 -4.963 1.00 80.12 81 ILE A C 1
ATOM 662 O O . ILE A 1 81 ? 2.798 4.956 -4.528 1.00 80.12 81 ILE A O 1
ATOM 666 N N . SER A 1 82 ? 3.417 2.808 -4.680 1.00 80.06 82 SER A N 1
ATOM 667 C CA . SER A 1 82 ? 2.288 2.289 -3.892 1.00 80.06 82 SER A CA 1
ATOM 668 C C . SER A 1 82 ? 2.405 2.645 -2.408 1.00 80.06 82 SER A C 1
ATOM 670 O O . SER A 1 82 ? 1.419 3.069 -1.803 1.00 80.06 82 SER A O 1
ATOM 672 N N . ALA A 1 83 ? 3.603 2.585 -1.812 1.00 83.75 83 ALA A N 1
ATOM 673 C CA . ALA A 1 83 ? 3.825 2.893 -0.397 1.00 83.75 83 ALA A CA 1
ATOM 674 C C . ALA A 1 83 ? 3.276 4.268 0.053 1.00 83.75 83 ALA A C 1
ATOM 676 O O . AL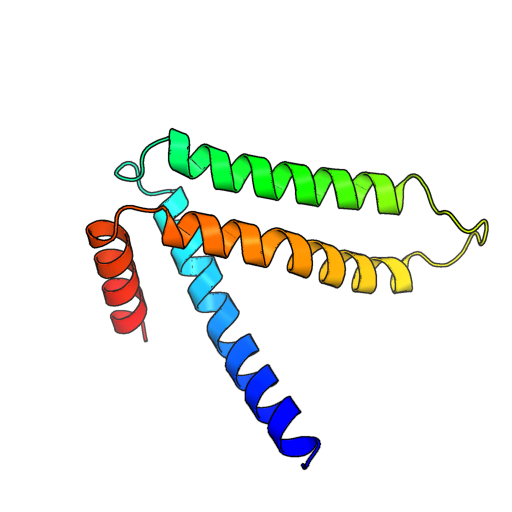A A 1 83 ? 2.541 4.309 1.048 1.00 83.75 83 ALA A O 1
ATOM 677 N N . PRO A 1 84 ? 3.554 5.398 -0.632 1.00 85.00 84 PRO A N 1
ATOM 678 C CA . PRO A 1 84 ? 2.964 6.686 -0.276 1.00 85.00 84 PRO A CA 1
ATOM 679 C C . PRO A 1 84 ? 1.449 6.728 -0.510 1.00 85.00 84 PRO A C 1
ATOM 681 O O . PRO A 1 84 ? 0.751 7.399 0.251 1.00 85.00 84 PRO A O 1
ATOM 684 N N . GLY A 1 85 ? 0.923 5.988 -1.493 1.00 84.69 85 GLY A N 1
ATOM 685 C CA . GLY A 1 85 ? -0.517 5.855 -1.736 1.00 84.69 85 GLY A CA 1
ATOM 686 C C . GLY A 1 85 ? -1.243 5.158 -0.584 1.00 84.69 85 GLY A C 1
ATOM 687 O O . GLY A 1 85 ? -2.220 5.685 -0.045 1.00 84.69 85 GLY A O 1
ATOM 688 N N . VAL A 1 86 ? -0.706 4.023 -0.131 1.00 85.50 86 VAL A N 1
ATOM 689 C CA . VAL A 1 86 ? -1.205 3.294 1.045 1.00 85.50 86 VAL A CA 1
ATOM 690 C C . VAL A 1 86 ? -1.094 4.162 2.301 1.00 85.50 86 VAL A C 1
ATOM 692 O O . VAL A 1 86 ? -2.031 4.237 3.099 1.00 85.50 86 VAL A O 1
ATOM 695 N N . TRP A 1 87 ? 0.025 4.870 2.471 1.00 86.38 87 TRP A N 1
ATOM 696 C CA . TRP A 1 87 ? 0.218 5.786 3.593 1.00 86.38 87 TRP A CA 1
ATOM 697 C C . TRP A 1 87 ? -0.811 6.917 3.618 1.00 86.38 87 TRP A C 1
ATOM 699 O O . TRP A 1 87 ? -1.420 7.183 4.660 1.00 86.38 87 TRP A O 1
ATOM 709 N N . LEU A 1 88 ? -1.050 7.546 2.469 1.00 86.19 88 LEU A N 1
ATOM 710 C CA . LEU A 1 88 ? -2.044 8.600 2.330 1.00 86.19 88 LEU A CA 1
ATOM 711 C C . LEU A 1 88 ? -3.457 8.067 2.597 1.00 86.19 88 LEU A C 1
ATOM 713 O O . LEU A 1 88 ? -4.218 8.706 3.323 1.00 86.19 88 LEU A O 1
ATOM 717 N N . PHE A 1 89 ? -3.788 6.878 2.090 1.00 87.12 89 PHE A N 1
ATOM 718 C CA . PHE A 1 89 ? -5.065 6.217 2.353 1.00 87.12 89 PHE A CA 1
ATOM 719 C C . PHE A 1 89 ? -5.306 6.010 3.852 1.00 87.12 89 PHE A C 1
ATOM 721 O O . PHE A 1 89 ? -6.342 6.436 4.371 1.00 87.12 89 PHE A O 1
ATOM 728 N N . VAL A 1 90 ? -4.342 5.420 4.569 1.00 85.88 90 VAL A N 1
ATOM 729 C CA . VAL A 1 90 ? -4.460 5.190 6.019 1.00 85.88 90 VAL A CA 1
ATOM 730 C C . VAL A 1 90 ? -4.597 6.515 6.770 1.00 85.88 90 VAL A C 1
ATOM 732 O O . VAL A 1 90 ? -5.428 6.624 7.671 1.00 85.88 90 VAL A O 1
ATOM 735 N N . LYS A 1 91 ? -3.842 7.548 6.374 1.00 86.81 91 LYS A N 1
ATOM 736 C CA . LYS A 1 91 ? -3.904 8.881 6.991 1.00 86.81 91 LYS A CA 1
ATOM 737 C C . LYS A 1 91 ? -5.254 9.571 6.782 1.00 86.81 91 LYS A C 1
ATOM 739 O O . LYS A 1 91 ? -5.708 10.305 7.658 1.00 86.81 91 LYS A O 1
ATOM 744 N N . LEU A 1 92 ? -5.883 9.350 5.632 1.00 84.88 92 LEU A N 1
ATOM 745 C CA . LEU A 1 92 ? -7.187 9.917 5.305 1.00 84.88 92 LEU A CA 1
ATOM 746 C C . LEU A 1 92 ? -8.344 9.104 5.888 1.00 84.88 92 LEU A C 1
ATOM 748 O O . LEU A 1 92 ? -9.448 9.637 5.983 1.00 84.88 92 LEU A O 1
ATOM 752 N N . CYS A 1 93 ? -8.145 7.845 6.285 1.00 85.62 93 CYS A N 1
ATOM 753 C CA . CYS A 1 93 ? -9.187 7.015 6.891 1.00 85.62 93 CYS A CA 1
ATOM 754 C C . CYS A 1 93 ? -9.671 7.559 8.251 1.00 85.62 93 CYS A C 1
ATOM 756 O O . CYS A 1 93 ? -8.935 8.262 8.945 1.00 85.62 93 CYS A O 1
ATOM 758 N N . PRO A 1 94 ? -10.927 7.272 8.657 1.00 85.38 94 PRO A N 1
ATOM 759 C CA . PRO A 1 94 ? -11.435 7.720 9.949 1.00 85.38 94 PRO A CA 1
ATOM 760 C C . PRO A 1 94 ? -10.599 7.120 11.086 1.00 85.38 94 PRO A C 1
ATOM 762 O O . PRO A 1 94 ? -10.543 5.899 11.234 1.00 85.38 94 PRO A O 1
ATOM 765 N N . GLN A 1 95 ? -9.979 7.972 11.909 1.00 86.12 95 GLN A N 1
ATOM 766 C CA . GLN A 1 95 ? -9.083 7.529 12.986 1.00 86.12 95 GLN A CA 1
ATOM 767 C C . GLN A 1 95 ? -9.693 6.494 13.946 1.00 86.12 95 GLN A C 1
ATOM 769 O O . GLN A 1 95 ? -8.970 5.563 14.300 1.00 86.12 95 GLN A O 1
ATOM 774 N N . PRO A 1 96 ? -10.985 6.570 14.337 1.00 87.31 96 PRO A N 1
ATOM 775 C CA . PRO A 1 96 ? -11.576 5.562 15.219 1.00 87.31 96 PRO A CA 1
ATOM 776 C C . PRO A 1 96 ? -11.481 4.140 14.650 1.00 87.31 96 PRO A C 1
ATOM 778 O O . PRO A 1 96 ? -11.123 3.212 15.369 1.00 87.31 96 PRO A O 1
ATOM 781 N N . ILE A 1 97 ? -11.716 3.989 13.342 1.00 87.62 97 ILE A N 1
ATOM 782 C CA . ILE A 1 97 ? -11.683 2.698 12.641 1.00 87.62 97 ILE A CA 1
ATOM 783 C C . ILE A 1 97 ? -10.241 2.203 12.508 1.00 87.62 97 ILE A C 1
ATOM 785 O O . ILE A 1 97 ? -9.960 1.026 12.728 1.00 87.62 97 ILE A O 1
ATOM 789 N N . VAL A 1 98 ? -9.307 3.104 12.183 1.00 88.38 98 VAL A N 1
ATOM 790 C CA . VAL A 1 98 ? -7.876 2.771 12.089 1.00 88.38 98 VAL A CA 1
ATOM 791 C C . VAL A 1 98 ? -7.365 2.253 13.433 1.00 88.38 98 VAL A C 1
ATOM 793 O O . VAL A 1 98 ? -6.715 1.212 13.480 1.00 88.38 98 VAL A O 1
ATOM 796 N N . LEU A 1 99 ? -7.691 2.937 14.532 1.00 88.19 99 LEU A N 1
ATOM 797 C CA . LEU A 1 99 ? -7.277 2.540 15.879 1.00 88.19 99 LEU A CA 1
ATOM 798 C C . LEU A 1 99 ? -7.869 1.191 16.299 1.00 88.19 99 LEU A C 1
ATOM 800 O O . LEU A 1 99 ? -7.167 0.398 16.924 1.00 88.19 99 LEU A O 1
ATOM 804 N N . GLU A 1 100 ? -9.128 0.917 15.953 1.00 88.88 100 GLU A N 1
ATOM 805 C CA . GLU A 1 100 ? -9.766 -0.383 16.191 1.00 88.88 100 GLU A CA 1
ATOM 806 C C . GLU A 1 100 ? -8.980 -1.512 15.507 1.00 88.88 100 GLU A C 1
ATOM 808 O O . GLU A 1 100 ? -8.572 -2.474 16.162 1.00 88.88 100 GLU A O 1
ATOM 813 N N . HIS A 1 101 ? -8.659 -1.347 14.223 1.00 88.25 101 HIS A N 1
ATOM 814 C CA . HIS A 1 101 ? -7.906 -2.342 13.458 1.00 88.25 101 HIS A CA 1
ATOM 815 C C . HIS A 1 101 ? -6.455 -2.490 13.928 1.00 88.25 101 HIS A C 1
ATOM 817 O O . HIS A 1 101 ? -5.927 -3.603 13.954 1.00 88.25 101 HIS A O 1
ATOM 823 N N . VAL A 1 102 ? -5.805 -1.395 14.334 1.00 88.19 102 VAL A N 1
ATOM 824 C CA . VAL A 1 102 ? -4.456 -1.435 14.921 1.00 88.19 102 VAL A CA 1
ATOM 825 C C . VAL A 1 102 ? -4.463 -2.218 16.234 1.00 88.19 102 VAL A C 1
ATOM 827 O O . VAL A 1 102 ? -3.585 -3.054 16.441 1.00 88.19 102 VAL A O 1
ATOM 830 N N . LYS A 1 103 ? -5.461 -2.002 17.102 1.00 87.88 103 LYS A N 1
ATOM 831 C CA . LYS A 1 103 ? -5.603 -2.755 18.360 1.00 87.88 103 LYS A CA 1
ATOM 832 C C . LYS A 1 103 ? -5.835 -4.241 18.107 1.00 87.88 103 LYS A C 1
ATOM 834 O O . LYS A 1 103 ? -5.205 -5.065 18.761 1.00 87.88 103 LYS A O 1
ATOM 839 N N . GLN A 1 104 ?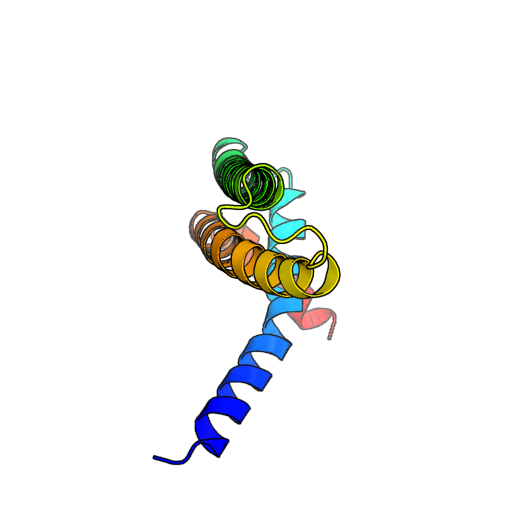 -6.682 -4.584 17.138 1.00 88.38 104 GLN A N 1
ATOM 840 C CA . GLN A 1 104 ? -6.905 -5.977 16.743 1.00 88.38 104 GLN A CA 1
ATOM 841 C C . GLN A 1 104 ? -5.612 -6.632 16.237 1.00 88.38 104 GLN A C 1
ATOM 843 O O . GLN A 1 104 ? -5.268 -7.724 16.674 1.00 88.38 104 GLN A O 1
ATOM 848 N N . LEU A 1 105 ? -4.849 -5.945 15.379 1.00 86.19 105 LEU A N 1
ATOM 849 C CA . LEU A 1 105 ? -3.564 -6.446 14.874 1.00 86.19 105 LEU A CA 1
ATOM 850 C C . LEU A 1 105 ? -2.499 -6.591 15.965 1.00 86.19 105 LEU A C 1
ATOM 852 O O . LEU A 1 105 ? -1.661 -7.484 15.873 1.00 86.19 105 LEU A O 1
ATOM 856 N N . ALA A 1 106 ? -2.511 -5.722 16.977 1.00 84.62 106 ALA A N 1
ATOM 857 C CA . ALA A 1 106 ? -1.608 -5.826 18.118 1.00 84.62 106 ALA A CA 1
ATOM 858 C C . ALA A 1 106 ? -1.929 -7.037 19.009 1.00 84.62 106 ALA A C 1
ATOM 860 O O . ALA A 1 106 ? -1.011 -7.604 19.587 1.00 84.62 106 ALA A O 1
ATOM 861 N N . ASN A 1 107 ? -3.204 -7.435 19.090 1.00 83.69 107 ASN A N 1
ATOM 862 C CA . ASN A 1 107 ? -3.670 -8.560 19.905 1.00 83.69 107 ASN A CA 1
ATOM 863 C C . ASN A 1 107 ? -3.565 -9.925 19.191 1.00 83.69 107 ASN A C 1
ATOM 865 O O . ASN A 1 107 ? -3.741 -10.961 19.817 1.00 83.69 107 ASN A O 1
ATOM 869 N N . GLU A 1 108 ? -3.297 -9.934 17.881 1.00 78.19 108 GLU A N 1
ATOM 870 C CA . GLU A 1 108 ? -3.006 -11.144 17.089 1.00 78.19 108 GLU A CA 1
ATOM 871 C C . GLU A 1 108 ? -1.549 -11.628 17.226 1.00 78.19 108 GLU A C 1
ATOM 873 O O . GLU A 1 108 ? -1.162 -12.590 16.561 1.00 78.19 108 GLU A O 1
ATOM 878 N N . ARG A 1 109 ? -0.731 -10.933 18.022 1.00 59.28 109 ARG A N 1
ATOM 879 C CA . ARG A 1 109 ? 0.710 -11.150 18.165 1.00 59.28 109 ARG A CA 1
ATOM 880 C C . ARG A 1 109 ? 1.041 -11.751 19.521 1.00 59.28 109 ARG A C 1
ATOM 882 O O . ARG A 1 109 ? 1.963 -12.592 19.545 1.00 59.28 109 ARG A O 1
#